Protein AF-A0A833J3W2-F1 (afdb_monomer_lite)

Sequence (169 aa):
MRLKRELMDVLRGHFRPEFINRIDEIIVFHALGQSEIRSIVELQLERVRRTAQGQGVALVTDQSLVDHLAAAGFRPEFGARELRRLIRTELETQLARAMLADEVHEGDRVLARWDGSQQKVVLEAQSGADVDAAEKKSRVKKRSRQQRDGGAASEGSGSSGDNPAAAAE

Secondary structure (DSSP, 8-state):
-HHHHHHHHHHHHHS-HHHHTT-S--PPPPPP-HHHHHHHHHHHHHHHHHHHHTTT-EEEE-HHHHHHHHHHS--TTTTTHHHHHHHIIIIIHHHHHHHHTTSS-TTPEEEEEEETTTTEEEEEEE-HHHHHHHHHHHHHHHHHHHTSSS-------------------

Radius of gyration: 29.21 Å; chains: 1; bounding box: 77×56×66 Å

Foldseek 3Di:
DVVVVVVVVVCVVPDPPVVVVPDPDDDDDDFDDLVNLLVVLVVLVVVLQVVCVVQQEREDEDPQVSNVLSVVCDDRVPGNPVSNVCCCVQPVVVVVVCVVVVNEDRNWYWYWHQDPVVRGIDIDTDHNVVVVVVVVVVVVVVVVVVPVVPDDDDDDDDDDDDDDDDDDD

pLDDT: mean 77.81, std 17.64, range [36.78, 94.38]

Structure (mmCIF, N/CA/C/O backbone):
data_AF-A0A833J3W2-F1
#
_entry.id   AF-A0A833J3W2-F1
#
loop_
_atom_site.group_PDB
_atom_site.id
_atom_site.type_symbol
_atom_site.label_atom_id
_atom_site.label_alt_id
_atom_site.label_comp_id
_atom_site.label_asym_id
_atom_site.label_entity_id
_atom_site.label_seq_id
_atom_site.pdbx_PDB_ins_code
_atom_site.Cartn_x
_atom_site.Cartn_y
_atom_site.Cartn_z
_atom_site.occupancy
_atom_site.B_iso_or_equiv
_atom_site.auth_seq_id
_atom_site.auth_comp_id
_atom_site.auth_asym_id
_atom_site.auth_atom_id
_atom_site.pdbx_PDB_model_num
ATOM 1 N N . MET A 1 1 ? 11.252 5.898 -27.382 1.00 60.38 1 MET A N 1
ATOM 2 C CA . MET A 1 1 ? 12.071 4.971 -28.209 1.00 60.38 1 MET A CA 1
ATOM 3 C C . MET A 1 1 ? 13.589 5.046 -27.985 1.00 60.38 1 MET A C 1
ATOM 5 O O . MET A 1 1 ? 14.279 4.152 -28.456 1.00 60.38 1 MET A O 1
ATOM 9 N N . ARG A 1 2 ? 14.138 6.047 -27.275 1.00 75.50 2 ARG A N 1
ATOM 10 C CA . ARG A 1 2 ? 15.592 6.151 -27.037 1.00 75.50 2 ARG A CA 1
ATOM 11 C C . ARG A 1 2 ? 16.136 5.054 -26.102 1.00 75.50 2 ARG A C 1
ATOM 13 O O . ARG A 1 2 ? 17.031 4.327 -26.506 1.00 75.50 2 ARG A O 1
ATOM 20 N N . LEU A 1 3 ? 15.476 4.840 -24.959 1.00 79.12 3 LEU A N 1
ATOM 21 C CA . LEU A 1 3 ? 15.852 3.828 -23.958 1.0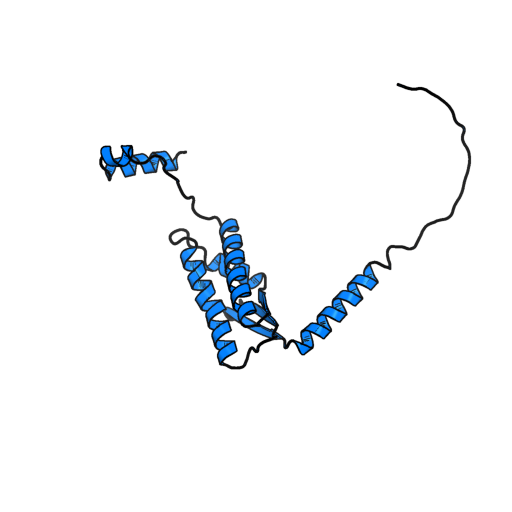0 79.12 3 LEU A CA 1
ATOM 22 C C . LEU A 1 3 ? 15.906 2.397 -24.522 1.00 79.12 3 LEU A C 1
ATOM 24 O O . LEU A 1 3 ? 16.825 1.649 -24.227 1.00 79.12 3 LEU A O 1
ATOM 28 N N . LYS A 1 4 ? 14.948 2.022 -25.385 1.00 79.94 4 LYS A N 1
ATOM 29 C CA . LYS A 1 4 ? 14.934 0.699 -26.032 1.00 79.94 4 LYS A CA 1
ATOM 30 C C . LYS A 1 4 ? 16.147 0.500 -26.943 1.00 79.94 4 LYS A C 1
ATOM 32 O O . LYS A 1 4 ? 16.691 -0.592 -26.973 1.00 79.94 4 LYS A O 1
ATOM 37 N N . ARG A 1 5 ? 16.572 1.531 -27.683 1.00 83.69 5 ARG A N 1
ATOM 38 C CA . ARG A 1 5 ? 17.753 1.441 -28.558 1.00 83.69 5 ARG A CA 1
ATOM 39 C C . ARG A 1 5 ? 19.035 1.295 -27.746 1.00 83.69 5 ARG A C 1
ATOM 41 O O . ARG A 1 5 ? 19.777 0.357 -27.992 1.00 83.69 5 ARG A O 1
ATOM 48 N N . GLU A 1 6 ? 19.211 2.139 -26.732 1.00 85.31 6 GLU A N 1
ATOM 49 C CA . GLU A 1 6 ? 20.353 2.060 -25.810 1.00 85.31 6 GLU A CA 1
ATOM 50 C C . GLU A 1 6 ? 20.414 0.688 -25.113 1.00 85.31 6 GLU A C 1
ATOM 52 O O . GLU A 1 6 ? 21.473 0.069 -25.054 1.00 85.31 6 GLU A O 1
ATOM 57 N N . LEU A 1 7 ? 19.267 0.146 -24.685 1.00 83.81 7 LEU A N 1
ATOM 58 C CA . LEU A 1 7 ? 19.187 -1.197 -24.108 1.00 83.81 7 LEU A CA 1
ATOM 59 C C . LEU A 1 7 ? 19.553 -2.293 -25.122 1.00 83.81 7 LEU A C 1
ATOM 61 O O . LEU A 1 7 ? 20.260 -3.230 -24.769 1.00 83.81 7 LEU A O 1
ATOM 65 N N . MET A 1 8 ? 19.104 -2.187 -26.378 1.00 85.88 8 MET A N 1
ATOM 66 C CA . MET A 1 8 ? 19.449 -3.159 -27.424 1.00 85.88 8 MET A CA 1
ATOM 67 C C . MET A 1 8 ? 20.944 -3.180 -27.736 1.00 85.88 8 MET A C 1
ATOM 69 O O . MET A 1 8 ? 21.483 -4.249 -28.016 1.00 85.88 8 MET A O 1
ATOM 73 N N . ASP A 1 9 ? 21.614 -2.033 -27.678 1.00 87.44 9 ASP A N 1
ATOM 74 C CA . ASP A 1 9 ? 23.055 -1.952 -27.917 1.00 87.44 9 ASP A CA 1
ATOM 75 C C . ASP A 1 9 ? 23.843 -2.613 -26.777 1.00 87.44 9 ASP A C 1
ATOM 77 O O . ASP A 1 9 ? 24.759 -3.393 -27.037 1.00 87.44 9 ASP A O 1
ATOM 81 N N . VAL A 1 10 ? 23.409 -2.426 -25.525 1.00 87.94 10 VAL A N 1
ATOM 82 C CA . VAL A 1 10 ? 23.958 -3.151 -24.365 1.00 87.94 10 VAL A CA 1
ATOM 83 C C . VAL A 1 10 ? 23.683 -4.658 -24.464 1.00 87.94 10 VAL A C 1
ATOM 85 O O . VAL A 1 10 ? 24.588 -5.468 -24.264 1.00 87.94 10 VAL A O 1
ATOM 88 N N . LEU A 1 11 ? 22.458 -5.062 -24.817 1.00 87.00 11 LEU A N 1
ATOM 89 C CA . LEU A 1 11 ? 22.077 -6.475 -24.932 1.00 87.00 11 LEU A CA 1
ATOM 90 C C . LEU A 1 11 ? 22.880 -7.210 -26.011 1.00 87.00 11 LEU A C 1
ATOM 92 O O . LEU A 1 11 ? 23.280 -8.349 -25.784 1.00 87.00 11 LEU A O 1
ATOM 96 N N . ARG A 1 12 ? 23.169 -6.567 -27.150 1.00 85.94 12 ARG A N 1
ATOM 97 C CA . ARG A 1 12 ? 24.034 -7.134 -28.203 1.00 85.94 12 ARG A CA 1
ATOM 98 C C . ARG A 1 12 ? 25.490 -7.302 -27.765 1.00 85.94 12 ARG A C 1
ATOM 100 O O . ARG A 1 12 ? 26.178 -8.155 -28.314 1.00 85.94 12 ARG A O 1
ATOM 107 N N . GLY A 1 13 ? 25.953 -6.514 -26.794 1.00 87.94 13 GLY A N 1
ATOM 108 C CA . GLY A 1 13 ? 27.275 -6.678 -26.185 1.00 87.94 13 GLY A CA 1
ATOM 109 C C . GLY A 1 13 ? 27.361 -7.854 -25.203 1.00 87.94 13 GLY A C 1
ATOM 110 O O . GLY A 1 13 ? 28.441 -8.406 -25.016 1.00 87.94 13 GLY A O 1
ATOM 111 N N . HIS A 1 14 ? 26.238 -8.258 -24.598 1.00 90.25 14 HIS A N 1
ATOM 112 C CA . HIS A 1 14 ? 26.192 -9.315 -23.577 1.00 90.25 14 HIS A CA 1
ATOM 113 C C . HIS A 1 14 ? 25.658 -10.666 -24.074 1.00 90.25 14 HIS A C 1
ATOM 115 O O . HIS A 1 14 ? 26.062 -11.706 -23.556 1.00 90.25 14 HIS A O 1
ATOM 121 N N . PHE A 1 15 ? 24.757 -10.676 -25.058 1.00 90.56 15 PHE A N 1
ATOM 122 C CA . PHE A 1 15 ? 24.117 -11.886 -25.576 1.00 90.56 15 PHE A CA 1
ATOM 123 C C . PHE A 1 15 ? 24.505 -12.146 -27.031 1.00 90.56 15 PHE A C 1
ATOM 125 O O . PHE A 1 15 ? 24.629 -11.222 -27.835 1.00 90.56 15 PHE A O 1
ATOM 132 N N . ARG A 1 16 ? 24.655 -13.427 -27.397 1.00 91.69 16 ARG A N 1
ATOM 133 C CA . ARG A 1 16 ? 24.959 -13.812 -28.782 1.00 91.69 16 ARG A CA 1
ATOM 134 C C . ARG A 1 16 ? 23.763 -13.507 -29.707 1.00 91.69 16 ARG A C 1
ATOM 136 O O . ARG A 1 16 ? 22.615 -13.644 -29.269 1.00 91.69 16 ARG A O 1
ATOM 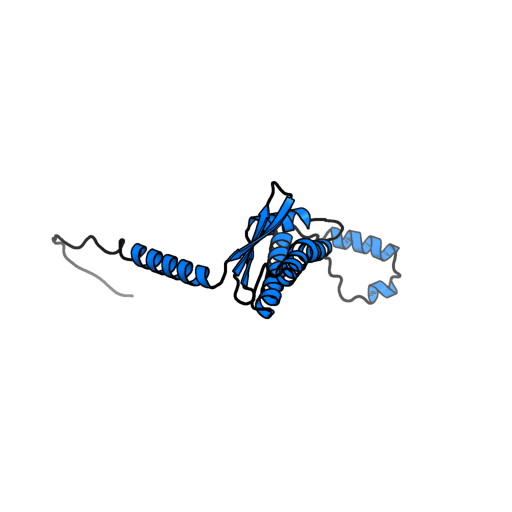143 N N . PRO A 1 17 ? 23.993 -13.150 -30.985 1.00 86.44 17 PRO A N 1
ATOM 144 C CA . PRO A 1 17 ? 22.924 -12.780 -31.917 1.00 86.44 17 PRO A CA 1
ATOM 145 C C . PRO A 1 17 ? 21.841 -13.853 -32.084 1.00 86.44 17 PRO A C 1
ATOM 147 O O . PRO A 1 17 ? 20.672 -13.524 -32.266 1.00 86.44 17 PRO A O 1
ATOM 150 N N . GLU A 1 18 ? 22.195 -15.136 -31.972 1.00 92.06 18 GLU A N 1
ATOM 151 C CA . GLU A 1 18 ? 21.252 -16.249 -32.100 1.00 92.06 18 GLU A CA 1
ATOM 152 C C . GLU A 1 18 ? 20.191 -16.247 -30.996 1.00 92.06 18 GLU A C 1
ATOM 154 O O . GLU A 1 18 ? 19.056 -16.638 -31.251 1.00 92.06 18 GLU A O 1
ATOM 159 N N . PHE A 1 19 ? 20.539 -15.781 -29.792 1.00 90.38 19 PHE A N 1
ATOM 160 C CA . PHE A 1 19 ? 19.597 -15.653 -28.682 1.00 90.38 19 PHE A CA 1
ATOM 161 C C . PHE A 1 19 ? 18.637 -14.482 -28.902 1.00 90.38 19 PHE A C 1
ATOM 163 O O . PHE A 1 19 ? 17.430 -14.636 -28.749 1.00 90.38 19 PHE A O 1
ATOM 170 N N . ILE A 1 20 ? 19.158 -13.328 -29.327 1.00 87.25 20 ILE A N 1
ATOM 171 C CA . ILE A 1 20 ? 18.341 -12.132 -29.587 1.00 87.25 20 ILE A CA 1
ATOM 172 C C . ILE A 1 20 ? 17.332 -12.402 -30.710 1.00 87.25 20 ILE A C 1
ATOM 174 O O . ILE A 1 20 ? 16.177 -12.002 -30.609 1.00 87.25 20 ILE A O 1
ATOM 178 N N . ASN A 1 21 ? 17.737 -13.155 -31.733 1.00 89.50 21 ASN A N 1
ATOM 179 C CA . ASN A 1 21 ? 16.872 -13.551 -32.845 1.00 89.50 21 ASN A CA 1
ATOM 180 C C . ASN A 1 21 ? 15.772 -14.566 -32.457 1.00 89.50 21 ASN A C 1
ATOM 182 O O . ASN A 1 21 ? 14.974 -14.936 -33.314 1.00 89.50 21 ASN A O 1
ATOM 186 N N . ARG A 1 22 ? 15.734 -15.049 -31.204 1.00 94.38 22 ARG A N 1
ATOM 187 C CA . ARG A 1 22 ? 14.685 -15.942 -30.667 1.00 94.38 22 ARG A CA 1
ATOM 188 C C . ARG A 1 22 ? 13.691 -15.234 -29.752 1.00 94.38 22 ARG A C 1
ATOM 190 O O . ARG A 1 22 ? 12.826 -15.892 -29.187 1.00 94.38 22 ARG A O 1
ATOM 197 N N . ILE A 1 23 ? 13.821 -13.921 -29.590 1.00 87.75 23 ILE A N 1
ATOM 198 C CA . ILE A 1 23 ? 12.911 -13.117 -28.781 1.00 87.75 23 ILE A CA 1
ATOM 199 C C . ILE A 1 23 ? 11.937 -12.413 -29.721 1.00 87.75 23 ILE A C 1
ATOM 201 O O . ILE A 1 23 ? 12.343 -11.547 -30.494 1.00 87.75 23 ILE A O 1
ATOM 205 N N . ASP A 1 24 ? 10.657 -12.767 -29.628 1.00 88.44 24 ASP A N 1
ATOM 206 C CA . ASP A 1 24 ? 9.606 -12.177 -30.464 1.00 88.44 24 ASP A CA 1
ATOM 207 C C . ASP A 1 24 ? 9.328 -10.714 -30.088 1.00 88.44 24 ASP A C 1
ATOM 209 O O . ASP A 1 24 ? 9.196 -9.848 -30.954 1.00 88.44 24 ASP A O 1
ATOM 213 N N . GLU A 1 25 ? 9.284 -10.409 -28.786 1.00 87.06 25 GLU A N 1
ATOM 214 C CA . GLU A 1 25 ? 9.002 -9.065 -28.290 1.00 87.06 25 GLU A CA 1
ATOM 215 C C . GLU A 1 25 ? 9.829 -8.706 -27.049 1.00 87.06 25 GLU A C 1
ATOM 217 O O . GLU A 1 25 ? 10.062 -9.516 -26.154 1.00 87.06 25 GLU A O 1
ATOM 222 N N . ILE A 1 26 ? 10.249 -7.439 -26.987 1.00 82.25 26 ILE A N 1
ATOM 223 C CA . ILE A 1 26 ? 10.948 -6.858 -25.838 1.00 82.25 26 ILE A CA 1
ATOM 224 C C . ILE A 1 26 ? 10.066 -5.772 -25.230 1.00 82.25 26 ILE A C 1
ATOM 226 O O . ILE A 1 26 ? 9.889 -4.700 -25.828 1.00 82.25 26 ILE A O 1
ATOM 230 N N . ILE A 1 27 ? 9.573 -6.052 -24.023 1.00 85.25 27 ILE A N 1
ATOM 231 C CA . ILE A 1 27 ? 8.761 -5.151 -23.203 1.00 85.25 27 ILE A CA 1
ATOM 232 C C . ILE A 1 27 ? 9.691 -4.372 -22.267 1.00 85.25 27 ILE A C 1
ATOM 234 O O . ILE A 1 27 ? 10.437 -4.958 -21.485 1.00 85.25 27 ILE A O 1
ATOM 238 N N . VAL A 1 28 ? 9.649 -3.041 -22.346 1.00 82.56 28 VAL A N 1
ATOM 239 C CA . VAL A 1 28 ? 10.442 -2.155 -21.483 1.00 82.56 28 VAL A CA 1
ATOM 240 C C . VAL A 1 28 ? 9.538 -1.600 -20.392 1.00 82.56 28 VAL A C 1
ATOM 242 O O . VAL A 1 28 ? 8.578 -0.892 -20.687 1.00 82.56 28 VAL A O 1
ATOM 245 N N . PHE A 1 29 ? 9.855 -1.898 -19.134 1.00 83.00 29 PHE A N 1
ATOM 246 C CA . PHE A 1 29 ? 9.152 -1.328 -17.989 1.00 83.00 29 PHE A CA 1
ATOM 247 C C . PHE A 1 29 ? 9.749 0.031 -17.632 1.00 83.00 29 PHE A C 1
ATOM 249 O O . PHE A 1 29 ? 10.963 0.169 -17.472 1.00 83.00 29 PHE A O 1
ATOM 256 N N . HIS A 1 30 ? 8.891 1.038 -17.508 1.00 79.69 30 HIS A N 1
ATOM 257 C CA . HIS A 1 30 ? 9.284 2.355 -17.025 1.00 79.69 30 HIS A CA 1
ATOM 258 C C . HIS A 1 30 ? 9.282 2.383 -15.496 1.00 79.69 30 HIS A C 1
ATOM 260 O O . HIS A 1 30 ? 8.514 1.666 -14.852 1.00 79.69 30 HIS A O 1
ATOM 266 N N . ALA A 1 31 ? 10.153 3.212 -14.917 1.00 81.06 31 ALA A N 1
ATOM 267 C CA . ALA A 1 31 ? 10.124 3.471 -13.486 1.00 81.06 31 ALA A CA 1
ATOM 268 C C . ALA A 1 31 ? 8.762 4.064 -13.094 1.00 81.06 31 ALA A C 1
ATOM 270 O O . ALA A 1 31 ? 8.190 4.862 -13.836 1.00 81.06 31 ALA A O 1
ATOM 271 N N . LEU A 1 32 ? 8.253 3.654 -11.934 1.00 82.62 32 LEU A N 1
ATOM 272 C CA . LEU A 1 32 ? 6.982 4.144 -11.411 1.00 82.62 32 LEU A CA 1
ATOM 273 C C . LEU A 1 32 ? 7.134 5.598 -10.956 1.00 82.62 32 LEU A C 1
ATOM 275 O O . LEU A 1 32 ? 8.091 5.924 -10.249 1.00 82.62 32 LEU A O 1
ATOM 279 N N . GLY A 1 33 ? 6.182 6.448 -11.329 1.00 83.88 33 GLY A N 1
ATOM 280 C CA . GLY A 1 33 ? 6.039 7.779 -10.761 1.00 83.88 33 GLY A CA 1
ATOM 281 C C . GLY A 1 33 ? 5.322 7.746 -9.410 1.00 83.88 33 GLY A C 1
ATOM 282 O O . GLY A 1 33 ? 4.837 6.715 -8.935 1.00 83.88 33 GLY A O 1
ATOM 283 N N . GLN A 1 34 ? 5.251 8.910 -8.768 1.00 81.69 34 GLN A N 1
ATOM 284 C CA . GLN A 1 34 ? 4.647 9.050 -7.443 1.00 81.69 34 GLN A CA 1
ATOM 285 C C . GLN A 1 34 ? 3.137 8.755 -7.453 1.00 81.69 34 GLN A C 1
ATOM 287 O O . GLN A 1 34 ? 2.613 8.158 -6.512 1.00 81.69 34 GLN A O 1
ATOM 292 N N . SER A 1 35 ? 2.445 9.121 -8.535 1.00 86.81 35 SER A N 1
ATOM 293 C CA . SER A 1 35 ? 1.025 8.826 -8.741 1.00 86.81 35 SER A CA 1
ATOM 294 C C . SER A 1 35 ? 0.755 7.330 -8.863 1.00 86.81 35 SER A C 1
ATOM 296 O O . SER A 1 35 ? -0.133 6.821 -8.183 1.00 86.81 35 SER A O 1
ATOM 298 N N . GLU A 1 36 ? 1.539 6.610 -9.673 1.00 87.50 36 GLU A N 1
ATOM 299 C CA . GLU A 1 36 ? 1.381 5.164 -9.833 1.00 87.50 36 GLU A CA 1
ATOM 300 C C . GLU A 1 36 ? 1.646 4.442 -8.514 1.00 87.50 36 GLU A C 1
ATOM 302 O O . GLU A 1 36 ? 0.948 3.489 -8.173 1.00 87.50 36 GLU A O 1
ATOM 307 N N . ILE A 1 37 ? 2.618 4.922 -7.737 1.00 87.38 37 ILE A N 1
ATOM 308 C CA . ILE A 1 37 ? 2.912 4.363 -6.419 1.00 87.38 37 ILE A CA 1
ATOM 309 C C . ILE A 1 37 ? 1.731 4.534 -5.487 1.00 87.38 37 ILE A C 1
ATOM 311 O O . ILE A 1 37 ? 1.340 3.550 -4.869 1.00 87.38 37 ILE A O 1
ATOM 315 N N . ARG A 1 38 ? 1.125 5.724 -5.421 1.00 89.69 38 ARG A N 1
ATOM 316 C CA . ARG A 1 38 ? -0.069 5.951 -4.597 1.00 89.69 38 ARG A CA 1
ATOM 317 C C . ARG A 1 38 ? -1.186 4.968 -4.949 1.00 89.69 38 ARG A C 1
ATOM 319 O O . ARG A 1 38 ? -1.728 4.326 -4.054 1.00 89.69 38 ARG A O 1
ATOM 326 N N . SER A 1 39 ? -1.459 4.764 -6.239 1.00 90.31 39 SER A N 1
ATOM 327 C CA . SER A 1 39 ? -2.446 3.772 -6.686 1.00 90.31 39 SER A CA 1
ATOM 328 C C . SER A 1 39 ? -2.065 2.345 -6.282 1.00 90.31 39 SER A C 1
ATOM 330 O O . SER A 1 39 ? -2.921 1.559 -5.880 1.00 90.31 39 SER A O 1
ATOM 332 N N . ILE A 1 40 ? -0.778 1.993 -6.336 1.00 89.38 40 ILE A N 1
ATOM 333 C CA . ILE A 1 40 ? -0.305 0.691 -5.854 1.00 89.38 40 ILE A CA 1
ATOM 334 C C . ILE A 1 40 ? -0.496 0.570 -4.335 1.00 89.38 40 ILE A C 1
ATOM 336 O O . ILE A 1 40 ? -0.915 -0.496 -3.887 1.00 89.38 40 ILE A O 1
ATOM 340 N N . VAL A 1 41 ? -0.238 1.624 -3.548 1.00 91.56 41 VAL A N 1
ATOM 341 C CA . VAL A 1 41 ? -0.508 1.635 -2.097 1.00 91.56 41 VAL A CA 1
ATOM 342 C C . VAL A 1 41 ? -1.977 1.323 -1.842 1.00 91.56 41 VAL A C 1
ATOM 344 O O . VAL A 1 41 ? -2.273 0.405 -1.083 1.00 91.56 41 VAL A O 1
ATOM 347 N N . GLU A 1 42 ? -2.891 2.028 -2.506 1.00 91.94 42 GLU A N 1
ATOM 348 C CA . GLU A 1 42 ? -4.334 1.815 -2.353 1.00 91.94 42 GLU A CA 1
ATOM 349 C C . GLU A 1 42 ? -4.738 0.371 -2.680 1.00 91.94 42 GLU A C 1
ATOM 351 O O . GLU A 1 42 ? -5.451 -0.264 -1.903 1.00 91.94 42 GLU A O 1
ATOM 356 N N . LEU A 1 43 ? -4.211 -0.195 -3.772 1.00 92.94 43 LEU A N 1
ATOM 357 C CA . LEU A 1 43 ? -4.455 -1.593 -4.141 1.00 92.94 43 LEU A CA 1
ATOM 358 C C . LEU A 1 43 ? -3.926 -2.588 -3.100 1.00 92.94 43 LEU A C 1
ATOM 360 O O . LEU A 1 43 ? -4.541 -3.632 -2.879 1.00 92.94 43 LEU A O 1
ATOM 364 N N . GLN A 1 44 ? -2.780 -2.306 -2.475 1.00 90.75 44 GLN A N 1
ATOM 365 C CA . GLN A 1 44 ? -2.251 -3.156 -1.407 1.00 90.75 44 GLN A CA 1
ATOM 366 C C . GLN A 1 44 ? -3.077 -3.019 -0.127 1.00 90.75 44 GLN A C 1
ATOM 368 O O . GLN A 1 44 ? -3.420 -4.033 0.473 1.00 90.75 44 GLN A O 1
ATOM 373 N N . LEU A 1 45 ? -3.457 -1.801 0.262 1.00 93.00 45 LEU A N 1
ATOM 374 C CA . LEU A 1 45 ? -4.313 -1.564 1.425 1.00 93.00 45 LEU A CA 1
ATOM 375 C C . LEU A 1 45 ? -5.679 -2.233 1.266 1.00 93.00 45 LEU A C 1
ATOM 377 O O . LEU A 1 45 ? -6.193 -2.802 2.223 1.00 93.00 45 LEU A O 1
ATOM 381 N N . GLU A 1 46 ? -6.238 -2.248 0.059 1.00 94.00 46 GLU A N 1
ATOM 382 C CA . GLU A 1 46 ? -7.475 -2.972 -0.233 1.00 94.00 46 GLU A CA 1
ATOM 383 C C . GLU A 1 46 ? -7.330 -4.485 -0.001 1.00 94.00 46 GLU A C 1
ATOM 385 O O . GLU A 1 46 ? -8.234 -5.127 0.533 1.00 94.00 46 GLU A O 1
ATOM 390 N N . ARG A 1 47 ? -6.168 -5.075 -0.314 1.00 92.50 47 ARG A N 1
ATOM 391 C CA . ARG A 1 47 ? -5.897 -6.483 0.029 1.00 92.50 47 ARG A CA 1
ATOM 392 C C . ARG A 1 47 ? -5.857 -6.691 1.538 1.00 92.50 47 ARG A C 1
ATOM 394 O O . ARG A 1 47 ? -6.445 -7.657 2.014 1.00 92.50 47 ARG A O 1
ATOM 401 N N . VAL A 1 48 ? -5.223 -5.783 2.282 1.00 92.94 48 VAL A N 1
ATOM 402 C CA . VAL A 1 48 ? -5.194 -5.842 3.753 1.00 92.94 48 VAL A CA 1
ATOM 403 C C . VAL A 1 48 ? -6.607 -5.748 4.324 1.00 92.94 48 VAL A C 1
ATOM 405 O O . VAL A 1 48 ? -6.972 -6.551 5.178 1.00 92.94 48 VAL A O 1
ATOM 408 N N . ARG A 1 49 ? -7.432 -4.829 3.809 1.00 93.81 49 ARG A N 1
ATOM 409 C CA . ARG A 1 49 ? -8.837 -4.680 4.212 1.00 93.81 49 ARG A CA 1
ATOM 410 C C . ARG A 1 49 ? -9.633 -5.957 3.993 1.00 93.81 49 ARG A C 1
ATOM 412 O O . ARG A 1 49 ? -10.354 -6.368 4.892 1.00 93.81 49 ARG A O 1
ATOM 419 N N . ARG A 1 50 ? -9.477 -6.611 2.840 1.00 93.62 50 ARG A N 1
ATOM 420 C CA . ARG A 1 50 ? -10.148 -7.889 2.553 1.00 93.62 50 ARG A CA 1
ATOM 421 C C . ARG A 1 50 ? -9.715 -8.996 3.505 1.00 93.62 50 ARG A C 1
ATOM 423 O O . ARG A 1 50 ? -10.560 -9.740 3.990 1.00 93.62 50 ARG A O 1
ATOM 430 N N . THR A 1 51 ? -8.420 -9.089 3.800 1.00 91.50 51 THR A N 1
ATOM 431 C CA . THR A 1 51 ? -7.908 -10.059 4.775 1.00 91.50 51 THR A CA 1
ATOM 432 C C . THR A 1 51 ? -8.468 -9.788 6.172 1.00 91.50 51 THR A C 1
ATOM 434 O O . THR A 1 51 ? -8.943 -10.719 6.815 1.00 91.50 51 THR A O 1
ATOM 437 N N . ALA A 1 52 ? -8.483 -8.525 6.615 1.00 91.50 52 ALA A N 1
ATOM 438 C CA . ALA A 1 52 ? -9.053 -8.122 7.902 1.00 91.50 52 ALA A CA 1
ATOM 439 C C . ALA A 1 52 ? -10.562 -8.411 7.982 1.00 91.50 52 ALA A C 1
ATOM 441 O O . ALA A 1 52 ? -11.027 -8.966 8.974 1.00 91.50 52 ALA A O 1
ATOM 442 N N . GLN A 1 53 ? -11.313 -8.141 6.910 1.00 92.25 53 GLN A N 1
ATOM 443 C CA . GLN A 1 53 ? -12.736 -8.483 6.823 1.00 92.25 53 GLN A CA 1
ATOM 444 C C . GLN A 1 53 ? -12.982 -9.991 6.906 1.00 92.25 53 GLN A C 1
ATOM 446 O O . GLN A 1 53 ? -13.954 -10.413 7.523 1.00 92.25 53 GLN A O 1
ATOM 451 N N . GLY A 1 54 ? -12.096 -10.809 6.330 1.00 90.62 54 GLY A N 1
ATOM 452 C CA . GLY A 1 54 ? -12.140 -12.266 6.481 1.00 90.62 54 GLY A CA 1
ATOM 453 C C . GLY A 1 54 ? -11.908 -12.751 7.918 1.00 90.62 54 GLY A C 1
ATOM 454 O O . GLY A 1 54 ? -12.214 -13.899 8.214 1.00 90.62 54 GLY A O 1
ATOM 455 N N . GLN A 1 55 ? -11.387 -11.891 8.797 1.00 89.06 55 GLN A N 1
ATOM 456 C CA . GLN A 1 55 ? -11.272 -12.106 10.245 1.00 89.06 55 GLN A CA 1
ATOM 457 C C . GLN A 1 55 ? -12.349 -11.332 11.035 1.00 89.06 55 GLN A C 1
ATOM 459 O O . GLN A 1 55 ? -12.209 -11.131 12.236 1.00 89.06 55 GLN A O 1
ATOM 464 N N . GLY A 1 56 ? -13.381 -10.827 10.349 1.00 89.56 56 GLY A N 1
ATOM 465 C CA . GLY A 1 56 ? -14.490 -10.070 10.930 1.00 89.56 56 GLY A CA 1
ATOM 466 C C . GLY A 1 56 ? -14.145 -8.657 11.413 1.00 89.56 56 GLY A C 1
ATOM 467 O O . GLY A 1 56 ? -14.949 -8.047 12.108 1.00 89.56 56 GLY A O 1
ATOM 468 N N . VAL A 1 57 ? -12.996 -8.096 11.018 1.00 92.06 57 VAL A N 1
ATOM 469 C CA . VAL A 1 57 ? -12.578 -6.731 11.384 1.00 92.06 57 VAL A CA 1
ATOM 470 C C . VAL A 1 57 ? -12.758 -5.774 10.203 1.00 92.06 57 VAL A C 1
ATOM 472 O O . VAL A 1 57 ? -12.234 -5.985 9.105 1.00 92.06 57 VAL A O 1
ATOM 475 N N . ALA A 1 58 ? -13.461 -4.662 10.421 1.00 93.31 58 ALA A N 1
ATOM 476 C CA . ALA A 1 58 ? -13.641 -3.622 9.413 1.00 93.31 58 ALA A CA 1
ATOM 477 C C . ALA A 1 58 ? -12.491 -2.602 9.462 1.00 93.31 58 ALA A C 1
ATOM 479 O O . ALA A 1 58 ? -12.537 -1.623 10.205 1.00 93.31 58 ALA A O 1
ATOM 480 N N . LEU A 1 59 ? -11.468 -2.800 8.629 1.00 93.69 59 LEU A N 1
ATOM 481 C CA . LEU A 1 59 ? -10.338 -1.874 8.526 1.00 93.69 59 LEU A CA 1
ATOM 482 C C . LEU A 1 59 ? -10.665 -0.654 7.645 1.00 93.69 59 LEU A C 1
ATOM 484 O O . LEU A 1 59 ? -10.975 -0.777 6.458 1.00 93.69 59 LEU A O 1
ATOM 488 N N . VAL A 1 60 ? -10.509 0.541 8.206 1.00 93.19 60 VAL A N 1
ATOM 489 C CA . VAL A 1 60 ? -10.565 1.834 7.516 1.00 93.19 60 VAL A CA 1
ATOM 490 C C . VAL A 1 60 ? -9.173 2.454 7.556 1.00 93.19 60 VAL A C 1
ATOM 492 O O . VAL A 1 60 ? -8.495 2.393 8.572 1.00 93.19 60 VAL A O 1
ATOM 495 N N . THR A 1 61 ? -8.729 3.056 6.456 1.00 93.25 61 THR A N 1
ATOM 496 C CA . THR A 1 61 ? -7.413 3.712 6.386 1.00 93.25 61 THR A CA 1
ATOM 497 C C . THR A 1 61 ? -7.593 5.185 6.074 1.00 93.25 61 THR A C 1
ATOM 499 O O . THR A 1 61 ? -8.370 5.526 5.181 1.00 93.25 61 THR A O 1
ATOM 502 N N . ASP A 1 62 ? -6.867 6.035 6.791 1.00 93.38 62 ASP A N 1
ATOM 503 C CA . ASP A 1 62 ? -6.849 7.476 6.563 1.00 93.38 62 ASP A CA 1
ATOM 504 C C . ASP A 1 62 ? -5.902 7.871 5.414 1.00 93.38 62 ASP A C 1
ATOM 506 O O . ASP A 1 62 ? -4.971 7.136 5.067 1.00 93.38 62 ASP A O 1
ATOM 510 N N . GLN A 1 63 ? -6.115 9.057 4.837 1.00 91.44 63 GLN A N 1
ATOM 511 C CA . GLN A 1 63 ? -5.273 9.576 3.759 1.00 91.44 63 GLN A CA 1
ATOM 512 C C . GLN A 1 63 ? -3.822 9.804 4.209 1.00 91.44 63 GLN A C 1
ATOM 514 O O . GLN A 1 63 ? -2.899 9.562 3.430 1.00 91.44 63 GLN A O 1
ATOM 519 N N . SER A 1 64 ? -3.609 10.186 5.475 1.00 92.81 64 SER A N 1
ATOM 520 C CA . SER A 1 64 ? -2.268 10.346 6.058 1.00 92.81 64 SER A CA 1
ATOM 521 C C . SER A 1 64 ? -1.423 9.077 5.943 1.00 92.81 64 SER A C 1
ATOM 523 O O . SER A 1 64 ? -0.228 9.148 5.653 1.00 92.81 64 SER A O 1
ATOM 525 N N . LEU A 1 65 ? -2.047 7.909 6.119 1.00 91.94 65 LEU A N 1
ATOM 526 C CA . LEU A 1 65 ? -1.378 6.619 6.013 1.00 91.94 65 LEU A CA 1
ATOM 527 C C . LEU A 1 65 ? -0.984 6.313 4.567 1.00 91.94 65 LEU A C 1
ATOM 529 O O . LEU A 1 65 ? 0.134 5.870 4.317 1.00 91.94 65 LEU A O 1
ATOM 533 N N . VAL A 1 66 ? -1.877 6.583 3.612 1.00 91.88 66 VAL A N 1
ATOM 534 C CA . VAL A 1 66 ? -1.597 6.394 2.181 1.00 91.88 66 VAL A CA 1
ATOM 535 C C . VAL A 1 66 ? -0.418 7.259 1.746 1.00 91.88 66 VAL A C 1
ATOM 537 O O . VAL A 1 66 ? 0.493 6.772 1.077 1.00 91.88 66 VAL A O 1
ATOM 540 N N . ASP A 1 67 ? -0.418 8.528 2.149 1.00 90.50 67 ASP A N 1
ATOM 541 C CA . ASP A 1 67 ? 0.606 9.487 1.747 1.00 90.50 67 ASP A CA 1
ATOM 542 C C . ASP A 1 67 ? 1.964 9.145 2.377 1.00 90.50 67 ASP A C 1
ATOM 544 O O . ASP A 1 67 ? 2.989 9.189 1.692 1.00 90.50 67 ASP A O 1
ATOM 548 N N . HIS A 1 68 ? 1.972 8.708 3.644 1.00 90.69 68 HIS A N 1
ATOM 549 C CA . HIS A 1 68 ? 3.176 8.198 4.294 1.00 90.69 68 HIS A CA 1
ATOM 550 C C . HIS A 1 68 ? 3.744 6.975 3.566 1.00 90.69 68 HIS A C 1
ATOM 552 O O . HIS A 1 68 ? 4.915 6.972 3.190 1.00 90.69 68 HIS A O 1
ATOM 558 N N . LEU A 1 69 ? 2.915 5.957 3.317 1.00 89.44 69 LEU A N 1
ATOM 559 C CA . LEU A 1 69 ? 3.342 4.724 2.656 1.00 89.44 69 LEU A CA 1
ATOM 560 C C . LEU A 1 69 ? 3.836 4.984 1.228 1.00 89.44 69 LEU A C 1
ATOM 562 O O . LEU A 1 69 ? 4.815 4.375 0.798 1.00 89.44 69 LEU A O 1
ATOM 566 N N . ALA A 1 70 ? 3.203 5.907 0.500 1.00 88.94 70 ALA A N 1
ATOM 567 C CA . ALA A 1 70 ? 3.635 6.292 -0.839 1.00 88.94 70 ALA A CA 1
ATOM 568 C C . ALA A 1 70 ? 4.997 7.004 -0.818 1.00 88.94 70 ALA A C 1
ATOM 570 O O . ALA A 1 70 ? 5.846 6.727 -1.664 1.00 88.94 70 ALA A O 1
ATOM 571 N N . ALA A 1 71 ? 5.231 7.884 0.160 1.00 86.19 71 ALA A N 1
ATOM 572 C CA . ALA A 1 71 ? 6.503 8.584 0.315 1.00 86.19 71 ALA A CA 1
ATOM 573 C C . ALA A 1 71 ? 7.633 7.654 0.794 1.00 86.19 71 ALA A C 1
ATOM 575 O O . ALA A 1 71 ? 8.726 7.665 0.231 1.00 86.19 71 ALA A O 1
ATOM 576 N N . ALA A 1 72 ? 7.373 6.827 1.809 1.00 83.25 72 ALA A N 1
ATOM 577 C CA . ALA A 1 72 ? 8.354 5.916 2.395 1.00 83.25 72 ALA A CA 1
ATOM 578 C C . ALA A 1 72 ? 8.667 4.718 1.481 1.00 83.25 72 ALA A C 1
ATOM 580 O O . ALA A 1 72 ? 9.812 4.268 1.412 1.00 83.25 72 ALA A O 1
ATOM 581 N N . GLY A 1 73 ? 7.667 4.225 0.745 1.00 75.25 73 GLY A N 1
ATOM 582 C CA . GLY A 1 73 ? 7.799 3.117 -0.200 1.00 75.25 73 GLY A CA 1
ATOM 583 C C . GLY A 1 73 ? 8.388 3.503 -1.560 1.00 75.25 73 GLY A C 1
ATOM 584 O O . GLY A 1 73 ? 8.692 2.610 -2.355 1.00 75.25 73 GLY A O 1
ATOM 585 N N . PHE A 1 74 ? 8.572 4.798 -1.854 1.00 76.12 74 PHE A N 1
ATOM 586 C CA . PHE A 1 74 ? 9.186 5.232 -3.107 1.00 76.12 74 PHE A CA 1
ATOM 587 C C . PHE A 1 74 ? 10.709 5.084 -3.065 1.00 76.12 74 PHE A C 1
ATOM 589 O O . PHE A 1 74 ? 11.442 5.893 -2.487 1.00 76.12 74 PHE A O 1
ATOM 596 N N . ARG A 1 75 ? 11.198 4.038 -3.734 1.00 73.94 75 ARG A N 1
ATOM 597 C CA . ARG A 1 75 ? 12.617 3.846 -4.039 1.00 73.94 75 ARG A CA 1
ATOM 598 C C . ARG A 1 75 ? 12.769 3.530 -5.533 1.00 73.94 75 ARG A C 1
ATOM 600 O O . ARG A 1 75 ? 12.375 2.435 -5.941 1.00 73.94 75 ARG A O 1
ATOM 607 N N . PRO A 1 76 ? 13.338 4.442 -6.348 1.00 67.38 76 PRO A N 1
ATOM 608 C CA . PRO A 1 76 ? 13.485 4.248 -7.796 1.00 67.38 76 PRO A CA 1
ATOM 609 C C . PRO A 1 76 ? 14.221 2.955 -8.179 1.00 67.38 76 PRO A C 1
ATOM 611 O O . PRO A 1 76 ? 13.892 2.330 -9.181 1.00 67.38 76 PRO A O 1
ATOM 614 N N . GLU A 1 77 ? 15.179 2.535 -7.352 1.00 66.50 77 GLU A N 1
ATOM 615 C CA . GLU A 1 77 ? 16.047 1.372 -7.586 1.00 66.50 77 GLU A CA 1
ATOM 616 C C . GLU A 1 77 ? 15.382 0.028 -7.241 1.00 66.50 77 GLU A C 1
ATOM 618 O O . GLU A 1 77 ? 15.668 -0.986 -7.873 1.00 66.50 77 GLU A O 1
ATOM 623 N N . PHE A 1 78 ? 14.475 0.008 -6.257 1.00 64.38 78 PHE A N 1
ATOM 624 C CA . PHE A 1 78 ? 13.869 -1.226 -5.727 1.00 64.38 78 PHE A CA 1
ATOM 625 C C . PHE A 1 78 ? 12.405 -1.425 -6.157 1.00 64.38 78 PHE A C 1
ATOM 627 O O . PHE A 1 78 ? 11.830 -2.505 -5.967 1.00 64.38 78 PHE A O 1
ATOM 634 N N . GLY A 1 79 ? 11.797 -0.400 -6.765 1.00 69.44 79 GLY A N 1
ATOM 635 C CA . GLY A 1 79 ? 10.402 -0.408 -7.197 1.00 69.44 79 GLY A CA 1
ATOM 636 C C . GLY A 1 79 ? 9.419 -0.625 -6.039 1.00 69.44 79 GLY A C 1
ATOM 637 O O . GLY A 1 79 ? 9.751 -0.489 -4.864 1.00 69.44 79 GLY A O 1
ATOM 638 N N . ALA A 1 80 ? 8.187 -1.027 -6.358 1.00 72.81 80 ALA A N 1
ATOM 639 C CA . ALA A 1 80 ? 7.122 -1.231 -5.367 1.00 72.81 80 ALA A CA 1
ATOM 640 C C . ALA A 1 80 ? 7.301 -2.479 -4.466 1.00 72.81 80 ALA A C 1
ATOM 642 O O . ALA A 1 80 ? 6.402 -2.825 -3.697 1.00 72.81 80 ALA A O 1
ATOM 643 N N . ARG A 1 81 ? 8.431 -3.197 -4.550 1.00 78.25 81 ARG A N 1
ATOM 644 C CA . ARG A 1 81 ? 8.682 -4.387 -3.714 1.00 78.25 81 ARG A CA 1
ATOM 645 C C . ARG A 1 81 ? 8.835 -4.013 -2.243 1.00 78.25 81 ARG A C 1
ATOM 647 O O . ARG A 1 81 ? 8.208 -4.646 -1.392 1.00 78.25 81 ARG A O 1
ATOM 654 N N . GLU A 1 82 ? 9.596 -2.954 -1.970 1.00 81.62 82 GLU A N 1
ATOM 655 C CA . GLU A 1 82 ? 9.782 -2.432 -0.611 1.00 81.62 82 GLU A CA 1
ATOM 656 C C . GLU A 1 82 ? 8.459 -1.954 -0.010 1.00 81.62 82 GLU A C 1
ATOM 658 O O . GLU A 1 82 ? 8.190 -2.200 1.164 1.00 81.62 82 GLU A O 1
ATOM 663 N N . LEU A 1 83 ? 7.570 -1.390 -0.833 1.00 84.50 83 LEU A N 1
ATOM 664 C CA . LEU A 1 83 ? 6.252 -0.943 -0.394 1.00 84.50 83 LEU A CA 1
ATOM 665 C C . LEU A 1 83 ? 5.416 -2.085 0.204 1.00 84.50 83 LEU A C 1
ATOM 667 O O . LEU A 1 83 ? 4.810 -1.925 1.262 1.00 84.50 83 LEU A O 1
ATOM 671 N N . ARG A 1 84 ? 5.408 -3.266 -0.426 1.00 85.00 84 ARG A N 1
ATOM 672 C CA . ARG A 1 84 ? 4.677 -4.423 0.116 1.00 85.00 84 ARG A CA 1
ATOM 673 C C . ARG A 1 84 ? 5.230 -4.851 1.479 1.00 85.00 84 ARG A C 1
ATOM 675 O O . ARG A 1 84 ? 4.464 -5.212 2.370 1.00 85.00 84 ARG A O 1
ATOM 682 N N . ARG A 1 85 ? 6.556 -4.822 1.646 1.00 88.00 85 ARG A N 1
ATOM 683 C CA . ARG A 1 85 ? 7.212 -5.161 2.917 1.00 88.00 85 ARG A CA 1
ATOM 684 C C . ARG A 1 85 ? 6.890 -4.138 4.006 1.00 88.00 85 ARG A C 1
ATOM 686 O O . ARG A 1 85 ? 6.657 -4.548 5.146 1.00 88.00 85 ARG A O 1
ATOM 693 N N . LEU A 1 86 ? 6.852 -2.857 3.648 1.00 89.56 86 LEU A N 1
ATOM 694 C CA . LEU A 1 86 ? 6.494 -1.760 4.542 1.00 89.56 86 LEU A CA 1
ATOM 695 C C . LEU A 1 86 ? 5.064 -1.932 5.065 1.00 89.56 86 LEU A C 1
ATOM 697 O O . LEU A 1 86 ? 4.874 -2.049 6.270 1.00 89.56 86 LEU A O 1
ATOM 701 N N . ILE A 1 87 ? 4.087 -2.095 4.165 1.00 91.12 87 ILE A N 1
ATOM 702 C CA . ILE A 1 87 ? 2.670 -2.291 4.524 1.00 91.12 87 ILE A CA 1
ATOM 703 C C . ILE A 1 87 ? 2.495 -3.502 5.446 1.00 91.12 87 ILE A C 1
ATOM 705 O O . ILE A 1 87 ? 1.811 -3.420 6.464 1.00 91.12 87 ILE A O 1
ATOM 709 N N . ARG A 1 88 ? 3.158 -4.622 5.146 1.00 90.56 88 ARG A N 1
ATOM 710 C CA . ARG A 1 88 ? 3.095 -5.808 6.008 1.00 90.56 88 ARG A CA 1
ATOM 711 C C . ARG A 1 88 ? 3.645 -5.540 7.411 1.00 90.56 88 ARG A C 1
ATOM 713 O O . ARG A 1 88 ? 3.072 -5.986 8.402 1.00 90.56 88 ARG A O 1
ATOM 720 N N . THR A 1 89 ? 4.783 -4.860 7.505 1.00 90.00 89 THR A N 1
ATOM 721 C CA . THR A 1 89 ? 5.457 -4.627 8.793 1.00 90.00 89 THR A CA 1
ATOM 722 C C . THR A 1 89 ? 4.718 -3.592 9.636 1.00 90.00 89 THR A C 1
ATOM 724 O O . THR A 1 89 ? 4.540 -3.793 10.833 1.00 90.00 89 THR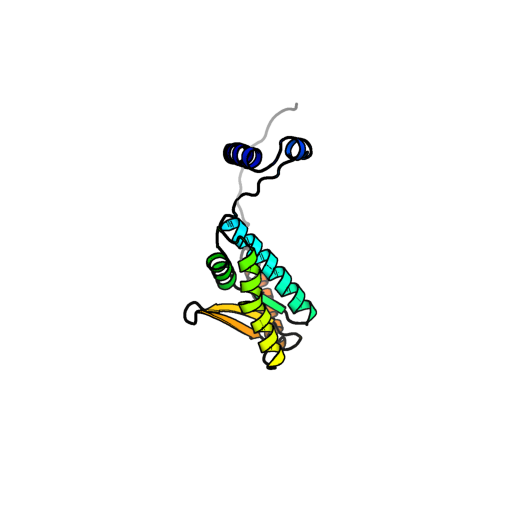 A O 1
ATOM 727 N N . GLU A 1 90 ? 4.275 -2.499 9.022 1.00 89.44 90 GLU A N 1
ATOM 728 C CA . GLU A 1 90 ? 3.697 -1.365 9.744 1.00 89.44 90 GLU A CA 1
ATOM 729 C C . GLU A 1 90 ? 2.194 -1.481 9.967 1.00 89.44 90 GLU A C 1
ATOM 731 O O . GLU A 1 90 ? 1.697 -0.971 10.966 1.00 89.44 90 GLU A O 1
ATOM 736 N N . LEU A 1 91 ? 1.470 -2.157 9.072 1.00 90.50 91 LEU A N 1
ATOM 737 C CA . LEU A 1 91 ? 0.019 -2.287 9.167 1.00 90.50 91 LEU A CA 1
ATOM 738 C C . LEU A 1 91 ? -0.404 -3.710 9.529 1.00 90.50 91 LEU A C 1
ATOM 740 O O . LEU A 1 91 ? -0.985 -3.907 10.591 1.00 90.50 91 LEU A O 1
ATOM 744 N N . GLU A 1 92 ? -0.096 -4.712 8.696 1.00 91.19 92 GLU A N 1
ATOM 745 C CA . GLU A 1 92 ? -0.590 -6.087 8.923 1.00 91.19 92 GLU A CA 1
ATOM 746 C C . GLU A 1 92 ? -0.080 -6.667 10.248 1.00 91.19 92 GLU A C 1
ATOM 748 O O . GLU A 1 92 ? -0.842 -7.254 11.012 1.00 91.19 92 GLU A O 1
ATOM 753 N N . THR A 1 93 ? 1.206 -6.472 10.549 1.00 91.62 93 THR A N 1
ATOM 754 C CA . THR A 1 93 ? 1.817 -7.001 11.777 1.00 91.62 93 THR A CA 1
ATOM 755 C C . THR A 1 93 ? 1.282 -6.290 13.019 1.00 91.62 93 THR A C 1
ATOM 757 O O . THR A 1 93 ? 1.079 -6.938 14.043 1.00 91.62 93 THR A O 1
ATOM 760 N N . GLN A 1 94 ? 1.038 -4.978 12.946 1.00 90.62 94 GLN A N 1
ATOM 761 C CA . GLN A 1 94 ? 0.458 -4.222 14.062 1.00 90.62 94 GLN A CA 1
ATOM 762 C C . GLN A 1 94 ? -0.995 -4.626 14.305 1.00 90.62 94 GLN A C 1
ATOM 764 O O . GLN A 1 94 ? -1.371 -4.864 15.447 1.00 90.62 94 GLN A O 1
ATOM 769 N N . LEU A 1 95 ? -1.782 -4.795 13.238 1.00 90.38 95 LEU A N 1
ATOM 770 C CA . LEU A 1 95 ? -3.160 -5.267 13.344 1.00 90.38 95 LEU A CA 1
ATOM 771 C C . LEU A 1 95 ? -3.217 -6.670 13.957 1.00 90.38 95 LEU A C 1
ATOM 773 O O . LEU A 1 95 ? -3.968 -6.895 14.898 1.00 90.38 95 LEU A O 1
ATOM 777 N N . ALA A 1 96 ? -2.369 -7.591 13.491 1.00 90.69 96 ALA A N 1
ATOM 778 C CA . ALA A 1 96 ? -2.290 -8.935 14.054 1.00 90.69 96 ALA A CA 1
ATOM 779 C C . ALA A 1 96 ? -1.896 -8.921 15.540 1.00 90.69 96 ALA A C 1
ATOM 781 O O . ALA A 1 96 ? -2.449 -9.679 16.330 1.00 90.69 96 ALA A O 1
ATOM 782 N N . ARG A 1 97 ? -0.963 -8.047 15.943 1.00 91.00 97 ARG A N 1
ATOM 783 C CA . ARG A 1 97 ? -0.590 -7.883 17.356 1.00 91.00 97 ARG A CA 1
ATOM 784 C C . ARG A 1 97 ? -1.741 -7.347 18.198 1.00 91.00 97 ARG A C 1
ATOM 786 O O . ARG A 1 97 ? -1.963 -7.895 19.267 1.00 91.00 97 ARG A O 1
ATOM 793 N N . ALA A 1 98 ? -2.467 -6.340 17.718 1.00 89.25 98 ALA A N 1
ATOM 794 C CA . ALA A 1 98 ? -3.615 -5.773 18.426 1.00 89.25 98 ALA A CA 1
ATOM 795 C C . ALA A 1 98 ? -4.737 -6.811 18.614 1.00 89.25 98 ALA A C 1
ATOM 797 O O . ALA A 1 98 ? -5.307 -6.921 19.694 1.00 89.25 98 ALA A O 1
ATOM 798 N N . MET A 1 99 ? -4.984 -7.646 17.599 1.00 88.25 99 MET A N 1
ATOM 799 C CA . MET A 1 99 ? -5.929 -8.765 17.702 1.00 88.25 99 MET A CA 1
ATOM 800 C C . MET A 1 99 ? -5.471 -9.824 18.717 1.00 88.25 99 MET A C 1
ATOM 802 O O . MET A 1 99 ? -6.270 -10.321 19.499 1.00 88.25 99 MET A O 1
ATOM 806 N N . LEU A 1 100 ? -4.177 -10.165 18.740 1.00 89.25 100 LEU A N 1
ATOM 807 C CA . LEU A 1 100 ? -3.621 -11.112 19.718 1.00 89.25 100 LEU A CA 1
ATOM 808 C C . LEU A 1 100 ? -3.573 -10.547 21.147 1.00 89.25 100 LEU A C 1
ATOM 810 O O . LEU A 1 100 ? -3.551 -11.320 22.101 1.00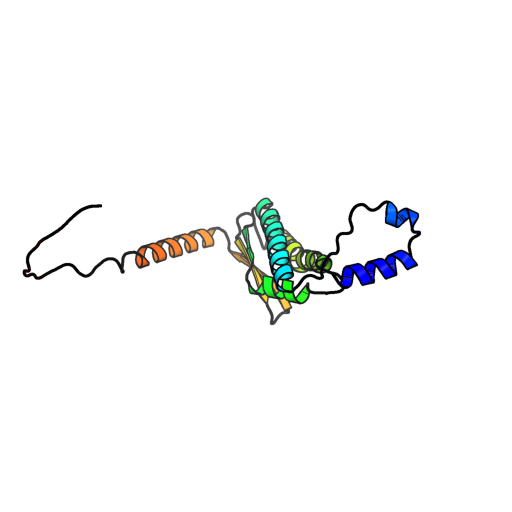 89.25 100 LEU A O 1
ATOM 814 N N . ALA A 1 101 ? -3.516 -9.222 21.287 1.00 89.88 101 ALA A N 1
ATOM 815 C CA . ALA A 1 101 ? -3.499 -8.511 22.561 1.00 89.88 101 ALA A CA 1
ATOM 816 C C . ALA A 1 101 ? -4.903 -8.242 23.129 1.00 89.88 101 ALA A C 1
ATOM 818 O O . ALA A 1 101 ? -5.004 -7.606 24.174 1.00 89.88 101 ALA A O 1
ATOM 819 N N . ASP A 1 102 ? -5.961 -8.728 22.468 1.00 85.19 102 ASP A N 1
ATOM 820 C CA . ASP A 1 102 ? -7.360 -8.504 22.860 1.00 85.19 102 ASP A CA 1
ATOM 821 C C . ASP A 1 102 ? -7.775 -7.013 22.806 1.00 85.19 102 ASP A C 1
ATOM 823 O O . ASP A 1 102 ? -8.706 -6.586 23.481 1.00 85.19 102 ASP A O 1
ATOM 827 N N . GLU A 1 103 ? -7.077 -6.198 22.002 1.00 86.81 103 GLU A N 1
ATOM 828 C CA . GLU A 1 103 ? -7.391 -4.774 21.772 1.00 86.81 103 GLU A CA 1
ATOM 829 C C . GLU A 1 103 ? -8.351 -4.563 20.588 1.00 86.81 103 GLU A C 1
ATOM 831 O O . GLU A 1 103 ? -8.947 -3.495 20.450 1.00 86.81 103 GLU A O 1
ATOM 836 N N . VAL A 1 104 ? -8.452 -5.559 19.703 1.00 88.50 104 VAL A N 1
ATOM 837 C CA . VAL A 1 104 ? -9.310 -5.557 18.512 1.00 88.50 104 VAL A CA 1
ATOM 838 C C . VAL A 1 104 ? -10.064 -6.875 18.459 1.00 88.50 104 VAL A C 1
ATOM 840 O O . VAL A 1 104 ? -9.444 -7.938 18.371 1.00 88.50 104 VAL A O 1
ATOM 843 N N . HIS A 1 105 ? -11.389 -6.796 18.426 1.00 87.69 105 HIS A N 1
ATOM 844 C CA . HIS A 1 105 ? -12.275 -7.953 18.395 1.00 87.69 105 HIS A CA 1
ATOM 845 C C . HIS A 1 105 ? -13.008 -8.098 17.063 1.00 87.69 105 HIS A C 1
ATOM 847 O O . HIS A 1 105 ? -13.056 -7.200 16.218 1.00 87.69 105 HIS A O 1
ATOM 853 N N . GLU A 1 106 ? -13.601 -9.273 16.872 1.00 86.94 106 GLU A N 1
ATOM 854 C CA . GLU A 1 106 ? -14.491 -9.523 15.746 1.00 86.94 106 GLU A CA 1
ATOM 855 C C . GLU A 1 106 ? -15.713 -8.590 15.817 1.00 86.94 106 GLU A C 1
ATOM 857 O O . GLU A 1 106 ? -16.354 -8.457 16.858 1.00 86.94 106 GLU A O 1
ATOM 862 N N . GLY A 1 107 ? -16.039 -7.932 14.704 1.00 87.00 107 GLY A N 1
ATOM 863 C CA . GLY A 1 107 ? -17.096 -6.922 14.620 1.00 87.00 107 GLY A CA 1
ATOM 864 C C . GLY A 1 107 ? -16.618 -5.480 14.821 1.00 87.00 107 GLY A C 1
ATOM 865 O O . GLY A 1 107 ? -17.389 -4.551 14.563 1.00 87.00 107 GLY A O 1
ATOM 866 N N . ASP A 1 108 ? -15.360 -5.267 15.211 1.00 89.44 108 ASP A N 1
ATOM 867 C CA . ASP A 1 108 ? -14.823 -3.924 15.404 1.00 89.44 108 ASP A CA 1
ATOM 868 C C . ASP A 1 108 ? -14.514 -3.217 14.087 1.00 89.44 108 ASP A C 1
ATOM 870 O O . ASP A 1 108 ? -14.127 -3.811 13.071 1.00 89.44 108 ASP A O 1
ATOM 874 N N . ARG A 1 109 ? -14.629 -1.888 14.129 1.00 92.25 109 ARG A N 1
ATOM 875 C CA . ARG A 1 109 ? -14.134 -1.010 13.075 1.00 92.25 109 ARG A CA 1
ATOM 876 C C . ARG A 1 109 ? -12.828 -0.378 13.523 1.00 92.25 109 ARG A C 1
ATOM 878 O O . ARG A 1 109 ? -12.812 0.423 14.450 1.00 92.25 109 ARG A O 1
ATOM 885 N N . VAL A 1 110 ? -11.743 -0.687 12.824 1.00 93.31 110 VAL A N 1
ATOM 886 C CA . VAL A 1 110 ? -10.408 -0.167 13.137 1.00 93.31 110 VAL A CA 1
ATOM 887 C C . VAL A 1 110 ? -10.048 0.937 12.153 1.00 93.31 110 VAL A C 1
ATOM 889 O O . VAL A 1 110 ? -10.008 0.701 10.946 1.00 93.31 110 VAL A O 1
ATOM 892 N N . LEU A 1 111 ? -9.759 2.136 12.654 1.00 93.62 111 LEU A N 1
ATOM 893 C CA . LEU A 1 111 ? -9.190 3.230 11.872 1.00 93.62 111 LEU A CA 1
ATOM 894 C C . LEU A 1 111 ? -7.663 3.197 11.976 1.00 93.62 111 LEU A C 1
ATOM 896 O O . LEU A 1 111 ? -7.101 3.393 13.050 1.00 93.62 111 LEU A O 1
ATOM 900 N N . ALA A 1 112 ? -6.990 2.988 10.849 1.00 93.56 112 ALA A N 1
ATOM 901 C CA . ALA A 1 112 ? -5.542 3.075 10.734 1.00 93.56 112 ALA A CA 1
ATOM 902 C C . ALA A 1 112 ? -5.128 4.442 10.179 1.00 93.56 112 ALA A C 1
ATOM 904 O O . ALA A 1 112 ? -5.498 4.809 9.057 1.00 93.56 112 ALA A O 1
ATOM 905 N N . ARG A 1 113 ? -4.324 5.179 10.949 1.00 93.50 113 ARG A N 1
ATOM 906 C CA . ARG A 1 113 ? -3.777 6.489 10.568 1.00 93.50 113 ARG A CA 1
ATOM 907 C C . ARG A 1 113 ? -2.277 6.562 10.808 1.00 93.50 113 ARG A C 1
ATOM 909 O O . ARG A 1 113 ? -1.737 5.833 11.638 1.00 93.50 113 ARG A O 1
ATOM 916 N N . TRP A 1 114 ? -1.607 7.462 10.098 1.00 93.62 114 TRP A N 1
ATOM 917 C CA . TRP A 1 114 ? -0.204 7.764 10.357 1.00 93.62 114 TRP A CA 1
ATOM 918 C C . TRP A 1 114 ? -0.086 8.928 11.345 1.00 93.62 114 TRP A C 1
ATOM 920 O O . TRP A 1 114 ? -0.621 10.009 11.095 1.00 93.62 114 TRP A O 1
ATOM 930 N N . ASP A 1 115 ? 0.625 8.725 12.457 1.00 91.88 115 ASP A N 1
ATOM 931 C CA . ASP A 1 115 ? 0.995 9.807 13.373 1.00 91.88 115 ASP A CA 1
ATOM 932 C C . ASP A 1 115 ? 2.408 10.302 13.045 1.00 91.88 115 ASP A C 1
ATOM 934 O O . ASP A 1 115 ? 3.409 9.663 13.378 1.00 91.88 115 ASP A O 1
ATOM 938 N N . GLY A 1 116 ? 2.490 11.473 12.409 1.00 86.44 116 GLY A N 1
ATOM 939 C CA . GLY A 1 116 ? 3.759 12.110 12.055 1.00 86.44 116 GLY A CA 1
ATOM 940 C C . GLY A 1 116 ? 4.620 12.521 13.254 1.00 86.44 116 GLY A C 1
ATOM 941 O O . GLY A 1 116 ? 5.831 12.640 13.092 1.00 86.44 116 GLY A O 1
ATOM 942 N N . SER A 1 117 ? 4.036 12.694 14.445 1.00 86.38 117 SER A N 1
ATOM 943 C CA . SER A 1 117 ? 4.779 13.077 15.657 1.00 86.38 117 SER A CA 1
ATOM 944 C C . SER A 1 117 ? 5.494 11.881 16.280 1.00 86.38 117 SER A C 1
ATOM 946 O O . SER A 1 117 ? 6.606 12.010 16.782 1.00 86.38 117 SER A O 1
ATOM 948 N N . GLN A 1 118 ? 4.857 10.709 16.240 1.00 84.88 118 GLN A N 1
ATOM 949 C CA . GLN A 1 118 ? 5.387 9.464 16.809 1.00 84.88 118 GLN A CA 1
ATOM 950 C C . GLN A 1 118 ? 6.042 8.554 15.764 1.00 84.88 118 GLN A C 1
ATOM 952 O O . GLN A 1 118 ? 6.561 7.499 16.121 1.00 84.88 118 GLN A O 1
ATOM 957 N N . GLN A 1 119 ? 5.986 8.949 14.488 1.00 85.50 119 GLN A N 1
ATOM 958 C CA . GLN A 1 119 ? 6.443 8.179 13.331 1.00 85.50 119 GLN A CA 1
ATOM 959 C C . GLN A 1 119 ? 5.961 6.722 13.361 1.00 85.50 119 GLN A C 1
ATOM 961 O O . GLN A 1 119 ? 6.739 5.790 13.155 1.00 85.50 119 GLN A O 1
ATOM 966 N N . LYS A 1 120 ? 4.673 6.523 13.657 1.00 89.00 120 LYS A N 1
ATOM 967 C CA . LYS A 1 120 ? 4.079 5.188 13.752 1.00 89.00 120 LYS A CA 1
ATOM 968 C C . LYS A 1 120 ? 2.656 5.155 13.214 1.00 89.00 120 LYS A C 1
ATOM 970 O O . LYS A 1 120 ? 1.931 6.152 13.252 1.00 89.00 120 LYS A O 1
ATOM 975 N N . VAL A 1 121 ? 2.244 3.970 12.772 1.00 90.06 121 VAL A N 1
ATOM 976 C CA . VAL A 1 121 ? 0.843 3.675 12.467 1.00 90.06 121 VAL A CA 1
ATOM 977 C C . VAL A 1 121 ? 0.087 3.511 13.781 1.00 90.06 121 VAL A C 1
ATOM 979 O O . VAL A 1 121 ? 0.481 2.723 14.641 1.00 90.06 121 VAL A O 1
ATOM 982 N N . VAL A 1 122 ? -0.987 4.278 13.938 1.00 90.81 122 VAL A N 1
ATOM 983 C CA . VAL A 1 122 ? -1.895 4.202 15.083 1.00 90.81 122 VAL A CA 1
ATOM 984 C C . VAL A 1 122 ? -3.175 3.519 14.621 1.00 90.81 122 VAL A C 1
ATOM 986 O O . VAL A 1 122 ? -3.747 3.896 13.595 1.00 90.81 122 VAL A O 1
ATOM 989 N N . LEU A 1 123 ? -3.594 2.505 15.376 1.00 91.81 123 LEU A N 1
ATOM 990 C CA . LEU A 1 123 ? -4.845 1.784 15.183 1.00 91.81 123 LEU A CA 1
ATOM 991 C C . LEU A 1 123 ? -5.821 2.229 16.270 1.00 91.81 123 LEU A C 1
ATOM 993 O O . LEU A 1 123 ? -5.523 2.116 17.455 1.00 91.81 123 LEU A O 1
ATOM 997 N N . GLU A 1 124 ? -6.970 2.750 15.863 1.00 90.12 124 GLU A N 1
ATOM 998 C CA . GLU A 1 124 ? -8.050 3.139 16.766 1.00 90.12 124 GLU A CA 1
ATOM 999 C C . GLU A 1 124 ? -9.235 2.210 16.522 1.00 90.12 124 GLU A C 1
ATOM 1001 O O . GLU A 1 124 ? -9.897 2.299 15.485 1.00 90.12 124 GLU A O 1
ATOM 1006 N N . ALA A 1 125 ? -9.475 1.289 17.455 1.00 87.62 125 ALA A N 1
ATOM 1007 C CA . ALA A 1 125 ? -10.635 0.412 17.420 1.00 87.62 125 ALA A CA 1
ATOM 1008 C C . ALA A 1 125 ? -11.870 1.154 17.941 1.00 87.62 125 ALA A C 1
ATOM 1010 O O . ALA A 1 125 ? -11.848 1.779 19.002 1.00 87.62 125 ALA A O 1
ATOM 1011 N N . GLN A 1 126 ? -12.953 1.092 17.178 1.00 84.56 126 GLN A N 1
ATOM 1012 C CA . GLN A 1 126 ? -14.281 1.505 17.601 1.00 84.56 126 GLN A CA 1
ATOM 1013 C C . GLN A 1 126 ? -15.152 0.256 17.652 1.00 84.56 126 GLN A C 1
ATOM 1015 O O . GLN A 1 126 ? -15.373 -0.389 16.621 1.00 84.56 126 GLN A O 1
ATOM 1020 N N . SER A 1 127 ? -15.634 -0.069 18.853 1.00 74.38 127 SER A N 1
ATOM 1021 C CA . SER A 1 127 ? -16.526 -1.206 19.054 1.00 74.38 127 SER A CA 1
ATOM 1022 C C . SER A 1 127 ? -17.783 -1.045 18.205 1.00 74.38 127 SER A C 1
ATOM 1024 O O . SER A 1 127 ? -18.345 0.052 18.114 1.00 74.38 127 SER A O 1
ATOM 1026 N N . GLY A 1 128 ? -18.248 -2.139 17.594 1.00 60.19 128 GLY A N 1
ATOM 1027 C CA . GLY A 1 128 ? -19.436 -2.154 16.732 1.00 60.19 128 GLY A CA 1
ATOM 1028 C C . GLY A 1 128 ? -20.685 -1.503 17.355 1.00 60.19 128 GLY A C 1
ATOM 1029 O O . GLY A 1 128 ? -21.504 -0.938 16.629 1.00 60.19 128 GLY A O 1
ATOM 1030 N N . ALA A 1 129 ? -20.789 -1.471 18.691 1.00 54.56 129 ALA A N 1
ATOM 1031 C CA . ALA A 1 129 ? -21.871 -0.802 19.419 1.00 54.56 129 ALA A CA 1
ATOM 1032 C C . ALA A 1 129 ? -21.924 0.730 19.203 1.00 54.56 129 ALA A C 1
ATOM 1034 O O . ALA A 1 129 ? -23.013 1.310 19.178 1.00 54.56 129 ALA A O 1
ATOM 1035 N N . ASP A 1 130 ? -20.779 1.390 18.994 1.00 54.81 130 ASP A N 1
ATOM 1036 C CA . ASP A 1 130 ? -20.697 2.842 18.770 1.00 54.81 130 ASP A CA 1
ATOM 1037 C C . ASP A 1 130 ? -20.890 3.229 17.291 1.00 54.81 130 ASP A C 1
ATOM 1039 O O . ASP A 1 130 ? -21.376 4.323 16.970 1.00 54.81 130 ASP A O 1
ATOM 1043 N N . VAL A 1 131 ? -20.566 2.318 16.369 1.00 54.25 131 VAL A N 1
ATOM 1044 C CA . VAL A 1 131 ? -20.614 2.554 14.916 1.00 54.25 131 VAL A CA 1
ATOM 1045 C C . VAL A 1 131 ? -22.063 2.654 14.415 1.00 54.25 131 VAL A C 1
ATOM 1047 O O . VAL A 1 131 ? -22.390 3.566 13.647 1.00 54.25 131 VAL A O 1
ATOM 1050 N N . ASP A 1 132 ? -22.965 1.812 14.934 1.00 51.97 132 ASP A N 1
ATOM 1051 C CA . ASP A 1 132 ? -24.405 1.851 14.627 1.00 51.97 132 ASP A CA 1
ATOM 1052 C C . ASP A 1 132 ? -25.077 3.164 15.071 1.00 51.97 132 ASP A C 1
ATOM 1054 O O . ASP A 1 132 ? -26.030 3.654 14.445 1.00 51.97 132 ASP A O 1
ATOM 1058 N N . ALA A 1 133 ? -24.577 3.783 16.144 1.00 51.81 133 ALA A N 1
ATOM 1059 C CA . ALA A 1 133 ? -25.066 5.070 16.628 1.00 51.81 133 ALA A CA 1
ATOM 1060 C C . ALA A 1 133 ? -24.580 6.244 15.754 1.00 51.81 133 ALA A C 1
ATOM 1062 O O . ALA A 1 133 ? -25.311 7.226 15.565 1.00 51.81 133 ALA A O 1
ATOM 1063 N N . ALA A 1 134 ? -23.372 6.152 15.188 1.00 53.50 134 ALA A N 1
ATOM 1064 C CA . ALA A 1 134 ? -22.791 7.174 14.317 1.00 53.50 134 ALA A CA 1
ATOM 1065 C C . ALA A 1 134 ? -23.398 7.166 12.898 1.00 53.50 134 ALA A C 1
ATOM 1067 O O . ALA A 1 134 ? -23.701 8.234 12.350 1.00 53.50 134 ALA A O 1
ATOM 1068 N N . GLU A 1 135 ? -23.674 5.988 12.326 1.00 54.50 135 GLU A N 1
ATOM 1069 C CA . GLU A 1 135 ? -24.307 5.854 11.002 1.00 54.50 135 GLU A CA 1
ATOM 1070 C C . GLU A 1 135 ? -25.781 6.302 10.990 1.00 54.50 135 GLU A C 1
ATOM 1072 O O . GLU A 1 135 ? -26.258 6.914 10.025 1.00 54.50 135 GLU A O 1
ATOM 1077 N N . LYS A 1 136 ? -26.509 6.110 12.101 1.00 52.97 136 LYS A N 1
ATOM 1078 C CA . LYS A 1 136 ? -27.863 6.670 12.269 1.00 52.97 136 LYS A CA 1
ATOM 1079 C C . LYS A 1 136 ? -27.850 8.205 12.309 1.00 52.97 136 LYS A C 1
ATOM 1081 O O . LYS A 1 136 ? -28.730 8.835 11.718 1.00 52.97 136 LYS A O 1
ATOM 1086 N N . LYS A 1 137 ? -26.836 8.832 12.919 1.00 54.66 137 LYS A N 1
ATOM 1087 C CA . LYS A 1 137 ? -26.707 10.304 12.987 1.00 54.66 137 LYS A CA 1
ATOM 1088 C C . LYS A 1 137 ? -26.376 10.938 11.627 1.00 54.66 137 LYS A C 1
ATOM 1090 O O . LYS A 1 137 ? -26.890 12.017 11.322 1.00 54.66 137 LYS A O 1
ATOM 1095 N N . SER A 1 138 ? -25.582 10.279 10.780 1.00 55.28 138 SER A N 1
ATOM 1096 C CA . SER A 1 138 ? -25.223 10.792 9.446 1.00 55.28 138 SER A CA 1
ATOM 1097 C C . SER A 1 138 ? -26.376 10.684 8.430 1.00 55.28 138 SER A C 1
ATOM 1099 O O . SER A 1 138 ? -26.606 11.634 7.672 1.00 55.28 138 SER A O 1
ATOM 1101 N N . ARG A 1 139 ? -27.190 9.612 8.467 1.00 58.19 139 ARG A N 1
ATOM 1102 C CA . ARG A 1 139 ? -28.419 9.488 7.644 1.00 58.19 139 ARG A CA 1
AT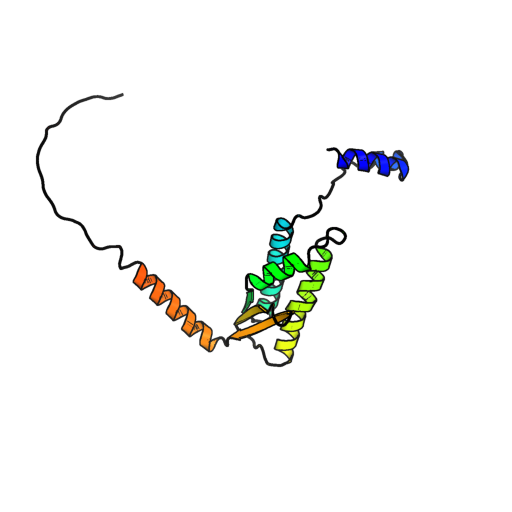OM 1103 C C . ARG A 1 139 ? -29.490 10.520 8.004 1.00 58.19 139 ARG A C 1
ATOM 1105 O O . ARG A 1 139 ? -30.137 11.055 7.102 1.00 58.19 139 ARG A O 1
ATOM 1112 N N . VAL A 1 140 ? -29.656 10.849 9.288 1.00 58.47 140 VAL A N 1
ATOM 1113 C CA . VAL A 1 140 ? -30.617 11.878 9.737 1.00 58.47 140 VAL A CA 1
ATOM 1114 C C . VAL A 1 140 ? -30.193 13.280 9.273 1.00 58.47 140 VAL A C 1
ATOM 1116 O O . VAL A 1 140 ? -31.029 14.049 8.801 1.00 58.47 140 VAL A O 1
ATOM 1119 N N . LYS A 1 141 ? -28.889 13.594 9.300 1.00 56.91 141 LYS A N 1
ATOM 1120 C CA . LYS A 1 141 ? -28.351 14.901 8.871 1.00 56.91 141 LYS A CA 1
ATOM 1121 C C . LYS A 1 141 ? -28.365 15.102 7.347 1.00 56.91 141 LYS A C 1
ATOM 1123 O O . LYS A 1 141 ? -28.463 16.233 6.879 1.00 56.91 141 LYS A O 1
ATOM 1128 N N . LYS A 1 142 ? -28.291 14.017 6.561 1.00 55.81 142 LYS A N 1
ATOM 1129 C CA . LYS A 1 142 ? -28.383 14.070 5.089 1.00 55.81 142 LYS A CA 1
ATOM 1130 C C . LYS A 1 142 ? -29.828 14.279 4.610 1.00 55.81 142 LYS A C 1
ATOM 1132 O O . LYS A 1 142 ? -30.045 15.031 3.667 1.00 55.81 142 LYS A O 1
ATOM 1137 N N . ARG A 1 143 ? -30.819 13.706 5.312 1.00 55.97 143 ARG A N 1
ATOM 1138 C CA . ARG A 1 143 ? -32.252 13.934 5.035 1.00 55.97 143 ARG A CA 1
ATOM 1139 C C . ARG A 1 143 ? -32.713 15.357 5.367 1.00 55.97 143 ARG A C 1
ATOM 1141 O O . ARG A 1 143 ? -33.476 15.929 4.601 1.00 55.97 143 ARG A O 1
ATOM 1148 N N . SER A 1 144 ? -32.213 15.963 6.446 1.00 55.94 144 SER A N 1
ATOM 1149 C CA . SER A 1 144 ? -32.604 17.331 6.829 1.00 55.94 144 SER A CA 1
ATOM 1150 C C . SER A 1 144 ? -32.023 18.429 5.929 1.00 55.94 144 SER A C 1
ATOM 1152 O O . SER A 1 144 ? -32.578 19.524 5.873 1.00 55.94 144 SER A O 1
ATOM 1154 N N . ARG A 1 145 ? -30.936 18.148 5.197 1.00 54.66 145 ARG A N 1
ATOM 1155 C CA . ARG A 1 145 ? -30.316 19.104 4.265 1.00 54.66 145 ARG A CA 1
ATOM 1156 C C . ARG A 1 145 ? -30.992 19.125 2.891 1.00 54.66 145 ARG A C 1
ATOM 1158 O O . ARG A 1 145 ? -31.018 20.168 2.259 1.00 54.66 145 ARG A O 1
ATOM 1165 N N . GLN A 1 146 ? -31.600 18.016 2.466 1.00 57.59 146 GLN A N 1
ATOM 1166 C CA . GLN A 1 146 ? -32.271 17.913 1.163 1.00 57.59 146 GLN A CA 1
ATOM 1167 C C . GLN A 1 146 ? -33.716 18.450 1.167 1.00 57.59 146 GLN A C 1
ATOM 1169 O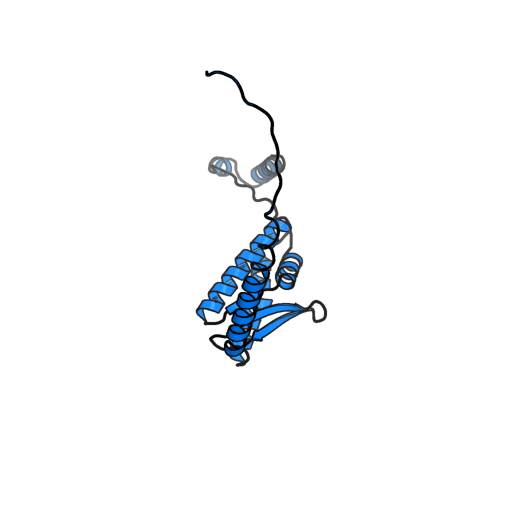 O . GLN A 1 146 ? -34.308 18.621 0.110 1.00 57.59 146 GLN A O 1
ATOM 1174 N N . GLN A 1 147 ? -34.276 18.752 2.344 1.00 54.09 147 GLN A N 1
ATOM 1175 C CA . GLN A 1 147 ? -35.657 19.231 2.499 1.00 54.09 147 GLN A CA 1
ATOM 1176 C C . GLN A 1 147 ? -35.765 20.750 2.744 1.00 54.09 147 GLN A C 1
ATOM 1178 O O . GLN A 1 147 ? -36.871 21.263 2.866 1.00 54.09 147 GLN A O 1
ATOM 1183 N N . ARG A 1 148 ? -34.635 21.477 2.815 1.00 51.09 148 ARG A N 1
ATOM 1184 C CA . ARG A 1 148 ? -34.605 22.940 3.020 1.00 51.09 148 ARG A CA 1
ATOM 1185 C C . ARG A 1 148 ? -34.436 23.767 1.739 1.00 51.09 148 ARG A C 1
ATOM 1187 O O . ARG A 1 148 ? -34.849 24.916 1.748 1.00 51.09 148 ARG A O 1
ATOM 1194 N N . ASP A 1 149 ? -33.933 23.189 0.647 1.00 53.34 149 ASP A N 1
ATOM 1195 C CA . ASP A 1 149 ? -33.749 23.902 -0.636 1.00 53.34 149 ASP A CA 1
ATOM 1196 C C . ASP A 1 149 ? -34.955 23.791 -1.596 1.00 53.34 149 ASP A C 1
ATOM 1198 O O . ASP A 1 149 ? -34.886 24.225 -2.741 1.00 53.34 149 ASP A O 1
ATOM 1202 N N . GLY A 1 150 ? -36.078 23.213 -1.155 1.00 46.09 150 GLY A N 1
ATOM 1203 C CA . GLY A 1 150 ? -37.238 22.924 -2.012 1.00 46.09 150 GLY A CA 1
ATOM 1204 C C . GLY A 1 150 ? -38.431 23.877 -1.897 1.00 46.09 150 GLY A C 1
ATOM 1205 O O . GLY A 1 150 ? -39.500 23.534 -2.393 1.00 46.09 150 GLY A O 1
ATOM 1206 N N . GLY A 1 151 ? -38.314 25.024 -1.222 1.00 45.41 151 GLY A N 1
ATOM 1207 C CA . GLY A 1 151 ? -39.478 25.869 -0.939 1.00 45.41 151 GLY A CA 1
ATOM 1208 C C . GLY A 1 151 ? -39.195 27.363 -0.966 1.00 45.41 151 GLY A C 1
ATOM 1209 O O . GLY A 1 151 ? -38.930 27.930 0.085 1.00 45.41 151 GLY A O 1
ATOM 1210 N N . ALA A 1 152 ? -39.298 27.976 -2.149 1.00 41.91 152 ALA A N 1
ATOM 1211 C CA . ALA A 1 152 ? -39.876 29.310 -2.364 1.00 41.91 152 ALA A CA 1
ATOM 1212 C C . ALA A 1 152 ? -39.725 29.729 -3.839 1.00 41.91 152 ALA A C 1
ATOM 1214 O O . ALA A 1 152 ? -38.618 30.035 -4.269 1.00 41.91 152 ALA A O 1
ATOM 1215 N N . ALA A 1 153 ? -40.837 29.738 -4.586 1.00 41.81 153 ALA A N 1
ATOM 1216 C CA . ALA A 1 153 ? -41.278 30.832 -5.471 1.00 41.81 153 ALA A CA 1
ATOM 1217 C C . ALA A 1 153 ? -42.223 30.309 -6.571 1.00 41.81 153 ALA A C 1
ATOM 1219 O O . ALA A 1 153 ? -41.804 29.927 -7.661 1.00 41.81 153 ALA A O 1
ATOM 1220 N N . SER A 1 154 ? -43.521 30.342 -6.276 1.00 42.38 154 SER A N 1
ATOM 1221 C CA . SER A 1 154 ? -44.590 30.486 -7.265 1.00 42.38 154 SER A CA 1
ATOM 1222 C C . SER A 1 154 ? -45.464 31.669 -6.843 1.00 42.38 154 SER A C 1
ATOM 1224 O O . SER A 1 154 ? -45.584 31.903 -5.644 1.00 42.38 154 SER A O 1
ATOM 1226 N N . GLU A 1 155 ? -46.091 32.311 -7.837 1.00 40.00 155 GLU A N 1
ATOM 1227 C CA . GLU A 1 155 ? -46.878 33.567 -7.840 1.00 40.00 155 GLU A CA 1
ATOM 1228 C C . GLU A 1 155 ? -46.040 34.793 -8.257 1.00 40.00 155 GLU A C 1
ATOM 1230 O O . GLU A 1 155 ? -45.033 35.103 -7.639 1.00 40.00 155 GLU A O 1
ATOM 1235 N N . GLY A 1 156 ? -46.348 35.554 -9.309 1.00 37.47 156 GLY A N 1
ATOM 1236 C CA . GLY A 1 156 ? -47.478 35.561 -10.239 1.00 37.47 156 GLY A CA 1
ATOM 1237 C C . GLY A 1 156 ? -47.672 36.984 -10.795 1.00 37.47 156 GLY A C 1
ATOM 1238 O O . GLY A 1 156 ? -47.620 37.941 -10.029 1.00 37.47 156 GLY A O 1
ATOM 1239 N N . SER A 1 157 ? -47.880 37.096 -12.114 1.00 38.53 157 SER A N 1
ATOM 1240 C CA . SER A 1 157 ? -48.375 38.225 -12.950 1.00 38.53 157 SER A CA 1
ATOM 1241 C C . SER A 1 157 ? -47.465 38.371 -14.182 1.00 38.53 157 SER A C 1
ATOM 1243 O O . SER A 1 157 ? -46.255 38.453 -14.051 1.00 38.53 157 SER A O 1
ATOM 1245 N N . GLY A 1 158 ? -47.902 38.307 -15.438 1.00 36.78 158 GLY A N 1
ATOM 1246 C CA . GLY A 1 158 ? -49.226 38.452 -16.025 1.00 36.78 158 GLY A CA 1
ATOM 1247 C C . GLY A 1 158 ? -49.227 39.692 -16.918 1.00 36.78 158 GLY A C 1
ATOM 1248 O O . GLY A 1 158 ? -49.459 40.770 -16.397 1.00 36.78 158 GLY A O 1
ATOM 1249 N N . SER A 1 159 ? -48.960 39.541 -18.224 1.00 41.44 159 SER A N 1
ATOM 1250 C CA . SER A 1 159 ? -49.790 40.086 -19.319 1.00 41.44 159 SER A CA 1
ATOM 1251 C C . SER A 1 159 ? -49.103 39.979 -20.692 1.00 41.44 159 SER A C 1
ATOM 1253 O O . SER A 1 159 ? -48.005 40.496 -20.871 1.00 41.44 159 SER A O 1
ATOM 1255 N N . SER A 1 160 ? -49.853 39.406 -21.638 1.00 41.28 160 SER A N 1
ATOM 1256 C CA . SER A 1 160 ? -50.095 39.897 -23.007 1.00 41.28 160 SER A CA 1
ATOM 1257 C C . SER A 1 160 ? -48.972 39.934 -24.050 1.00 41.28 160 SER A C 1
ATOM 1259 O O . SER A 1 160 ? -47.982 40.639 -23.903 1.00 41.28 160 SER A O 1
ATOM 1261 N N . GLY A 1 161 ? -49.247 39.303 -25.198 1.00 38.00 161 GLY A N 1
ATOM 1262 C CA . GLY A 1 161 ? -48.602 39.636 -26.470 1.00 38.00 161 GLY A CA 1
ATOM 1263 C C . GLY A 1 161 ? -48.570 38.493 -27.482 1.00 38.00 161 GLY A C 1
ATOM 1264 O O . GLY A 1 161 ? -47.566 37.805 -27.573 1.00 38.00 161 GLY A O 1
ATOM 1265 N N . ASP A 1 162 ? -49.688 38.308 -28.181 1.00 43.12 162 ASP A N 1
ATOM 1266 C CA . ASP A 1 162 ? -49.868 37.801 -29.553 1.00 43.12 162 ASP A CA 1
ATOM 1267 C C . ASP A 1 162 ? -48.843 36.849 -30.226 1.00 43.12 162 ASP A C 1
ATOM 1269 O O . ASP A 1 162 ? -47.683 37.162 -30.479 1.00 43.12 162 ASP A O 1
ATOM 1273 N N . ASN A 1 163 ? -49.391 35.708 -30.665 1.00 47.72 163 ASN A N 1
ATOM 1274 C CA . ASN A 1 163 ? -48.988 34.894 -31.830 1.00 47.72 163 ASN A CA 1
ATOM 1275 C C . ASN A 1 163 ? -49.039 35.770 -33.125 1.00 47.72 163 ASN A C 1
ATOM 1277 O O . ASN A 1 163 ? -49.764 36.764 -33.079 1.00 47.72 163 ASN A O 1
ATOM 1281 N N . PRO A 1 164 ? -48.475 35.422 -34.315 1.00 58.59 164 PRO A N 1
ATOM 1282 C CA . PRO A 1 164 ? -48.290 34.053 -34.819 1.00 58.59 164 PRO A CA 1
ATOM 1283 C C . PRO A 1 164 ? -47.105 33.798 -35.795 1.00 58.59 164 PRO A C 1
ATOM 1285 O O . PRO A 1 164 ? -46.342 34.695 -36.136 1.00 58.59 164 PRO A O 1
ATOM 1288 N N . ALA A 1 165 ? -47.091 32.566 -36.338 1.00 43.38 165 ALA A N 1
ATOM 1289 C CA . ALA A 1 165 ? -46.548 32.153 -37.651 1.00 43.38 165 ALA A CA 1
ATOM 1290 C C . ALA A 1 165 ? -45.043 31.774 -37.674 1.00 43.38 165 ALA A C 1
ATOM 1292 O O . ALA A 1 165 ? -44.242 32.389 -36.990 1.00 43.38 165 ALA A O 1
ATOM 1293 N N . ALA A 1 166 ? -44.541 30.778 -38.414 1.00 43.06 166 ALA A N 1
ATOM 1294 C CA . ALA A 1 166 ? -45.067 29.877 -39.441 1.00 43.06 166 ALA A CA 1
ATOM 1295 C C . ALA A 1 166 ? -44.094 28.681 -39.629 1.00 43.06 166 ALA A C 1
ATOM 1297 O O . ALA A 1 166 ? -42.937 28.793 -39.242 1.00 43.06 166 ALA A O 1
ATOM 1298 N N . ALA A 1 167 ? -44.592 27.618 -40.284 1.00 42.75 167 ALA A N 1
ATOM 1299 C CA . ALA A 1 167 ? -43.917 26.674 -41.203 1.00 42.75 167 ALA A CA 1
ATOM 1300 C C . ALA A 1 167 ? -42.584 26.017 -40.760 1.00 42.75 167 ALA A C 1
ATOM 1302 O O . ALA A 1 167 ? -41.581 26.680 -40.548 1.00 42.75 167 ALA A O 1
ATOM 1303 N N . ALA A 1 168 ? -42.542 24.703 -40.526 1.00 46.81 168 ALA A N 1
ATOM 1304 C CA . ALA A 1 168 ? -42.489 23.644 -41.548 1.00 46.81 168 ALA A CA 1
ATOM 1305 C C . ALA A 1 168 ? -41.231 23.717 -42.433 1.00 46.81 168 ALA A C 1
ATOM 1307 O O . ALA A 1 168 ? -41.210 24.487 -43.385 1.00 46.81 168 ALA A O 1
ATOM 1308 N N . GLU A 1 169 ? -40.223 22.901 -42.110 1.00 44.75 169 GLU A N 1
ATOM 1309 C CA . GLU A 1 169 ? -39.652 21.829 -42.954 1.00 44.75 169 GLU A CA 1
ATOM 1310 C C . GLU A 1 169 ? -38.657 20.986 -42.142 1.00 44.75 169 GLU A C 1
ATOM 1312 O O . GLU A 1 169 ? -37.945 21.562 -41.286 1.00 44.75 169 GLU A O 1
#

InterPro domains:
  IPR019489 Clp ATPase, C-terminal [PF10431] (32-110)
  IPR019489 Clp ATPase, C-terminal [SM01086] (32-123)
  IPR027417 P-loop containing nucleoside triphosphate hydrolase [G3DSA:3.40.50.300] (1-31)
  IPR027417 P-loop containing nucleoside triphosphate hydrolase [SSF52540] (5-120)
  IPR050130 ATP-dependent Clp protease/Chaperone ClpA/ClpB [PTHR11638] (3-130)

Organism: NCBI:txid223967